Protein AF-A0A212D6T3-F1 (afdb_monomer)

Sequence (143 aa):
DLLKHTPVDHPDYPLLQDALRISQNFLSSINEDIDPRRTAVTTPKGETRQLVKDGFLVEVSESSRKLRHVFLFTDVLLCAKLKKTSAGKHQQYDCKWYIPLADLVFPSPEESEASPQVHPFPDHELEDMKMKISALKSEIQKE

Secondary structure (DSSP, 8-state):
-GGGGS-TTSTTHHHHHHHHHHHHHHHHHHHHS--GGG-S---SSSPPP-EEEEEEEEEEETTEEEEEEEEEESSEEEEEEEE-PPTTSPPEEEEEEEEEGGG--PPPTTTS---TTSPPPPHHHHHHHHHHHHHHHHHHTT-

Structure (mmCIF, N/CA/C/O backbone):
data_AF-A0A212D6T3-F1
#
_entry.id   AF-A0A212D6T3-F1
#
loop_
_atom_site.group_PDB
_atom_site.id
_atom_site.type_symbol
_atom_site.label_atom_id
_atom_site.label_alt_id
_atom_site.label_comp_id
_atom_site.label_asym_id
_atom_site.label_entity_id
_atom_site.label_seq_id
_atom_site.pdbx_PDB_ins_code
_atom_site.Cartn_x
_atom_site.Cartn_y
_atom_site.Cartn_z
_atom_site.occupancy
_atom_site.B_iso_or_equiv
_atom_site.auth_seq_id
_atom_site.auth_comp_id
_atom_site.auth_asym_id
_atom_site.auth_atom_id
_atom_site.pdbx_PDB_model_num
ATOM 1 N N . ASP A 1 1 ? 30.046 -0.620 -18.054 1.00 78.50 1 ASP A N 1
ATOM 2 C CA . ASP A 1 1 ? 31.498 -0.857 -17.878 1.00 78.50 1 ASP A CA 1
ATOM 3 C C . ASP A 1 1 ? 32.159 -1.712 -18.951 1.00 78.50 1 ASP A C 1
ATOM 5 O O . ASP A 1 1 ? 33.315 -1.456 -19.248 1.00 78.50 1 ASP A O 1
ATOM 9 N N . LEU A 1 2 ? 31.458 -2.646 -19.601 1.00 87.81 2 LEU A N 1
ATOM 10 C CA . LEU A 1 2 ? 32.053 -3.531 -20.615 1.00 87.81 2 LEU A CA 1
ATOM 11 C C . LEU A 1 2 ? 32.732 -2.797 -21.796 1.00 87.81 2 LEU A C 1
ATOM 13 O O . LEU A 1 2 ? 33.845 -3.149 -22.181 1.00 87.81 2 LEU A O 1
ATOM 17 N N . LEU A 1 3 ? 32.126 -1.713 -22.300 1.00 88.25 3 LEU A N 1
ATOM 18 C CA . LEU A 1 3 ? 32.693 -0.904 -23.394 1.00 88.25 3 LEU A CA 1
ATOM 19 C C . LEU A 1 3 ? 34.048 -0.263 -23.040 1.00 88.25 3 LEU A C 1
ATOM 21 O O . LEU A 1 3 ? 34.869 -0.043 -23.919 1.00 88.25 3 LEU A O 1
ATOM 25 N N . LYS A 1 4 ? 34.298 0.023 -21.752 1.00 90.12 4 LYS A N 1
ATOM 26 C CA . LYS A 1 4 ? 35.562 0.628 -21.286 1.00 90.12 4 LYS A CA 1
ATOM 27 C C . LYS A 1 4 ? 36.743 -0.341 -21.387 1.00 90.12 4 LYS A C 1
ATOM 29 O O . LYS A 1 4 ? 37.887 0.096 -21.372 1.00 90.12 4 LYS A O 1
ATOM 34 N N . HIS A 1 5 ? 36.456 -1.639 -21.469 1.00 94.00 5 HIS A N 1
ATOM 35 C CA . HIS A 1 5 ? 37.442 -2.713 -21.568 1.00 94.00 5 HIS A CA 1
ATOM 36 C C . HIS A 1 5 ? 37.432 -3.403 -22.937 1.00 94.00 5 HIS A C 1
ATOM 38 O O . HIS A 1 5 ? 38.148 -4.380 -23.125 1.00 94.00 5 HIS A O 1
ATOM 44 N N . THR A 1 6 ? 36.637 -2.903 -23.889 1.00 90.62 6 THR A N 1
ATOM 45 C CA . THR A 1 6 ? 36.589 -3.425 -25.257 1.00 90.62 6 THR A CA 1
ATOM 46 C C . THR A 1 6 ? 37.292 -2.425 -26.176 1.00 90.62 6 THR A C 1
ATOM 48 O O . THR A 1 6 ? 36.838 -1.282 -26.259 1.00 90.62 6 THR A O 1
ATOM 51 N N . PRO A 1 7 ? 38.401 -2.790 -26.836 1.00 92.06 7 PRO A N 1
ATOM 52 C CA . PRO A 1 7 ? 39.079 -1.885 -27.755 1.00 92.06 7 PRO A CA 1
ATOM 53 C C . PRO A 1 7 ? 38.255 -1.673 -29.039 1.00 92.06 7 PRO A C 1
ATOM 55 O O . PRO A 1 7 ? 37.420 -2.497 -29.406 1.00 92.06 7 PRO A O 1
ATOM 58 N N . VAL A 1 8 ? 38.455 -0.523 -29.691 1.00 88.75 8 VAL A N 1
ATOM 59 C CA . VAL A 1 8 ? 37.628 -0.034 -30.818 1.00 88.75 8 VAL A CA 1
ATOM 60 C C . VAL A 1 8 ? 37.705 -0.898 -32.079 1.00 88.75 8 VAL A C 1
ATOM 62 O O . VAL A 1 8 ? 36.819 -0.842 -32.924 1.00 88.75 8 VAL A O 1
ATOM 65 N N . ASP A 1 9 ? 38.771 -1.677 -32.210 1.00 92.12 9 ASP A N 1
ATOM 66 C CA . ASP A 1 9 ? 39.047 -2.613 -33.297 1.00 92.12 9 ASP A CA 1
ATOM 67 C C . ASP A 1 9 ? 38.451 -4.009 -33.051 1.00 92.12 9 ASP A C 1
ATOM 69 O O . ASP A 1 9 ? 38.511 -4.876 -33.924 1.00 92.12 9 ASP A O 1
ATOM 73 N N . HIS A 1 10 ? 37.847 -4.237 -31.881 1.00 94.62 10 HIS A N 1
ATO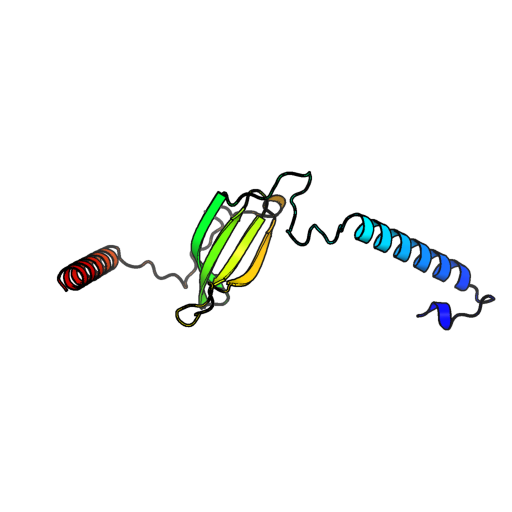M 74 C CA . HIS A 1 10 ? 37.204 -5.500 -31.553 1.00 94.62 10 HIS A CA 1
ATOM 75 C C . HIS A 1 10 ? 35.903 -5.683 -32.360 1.00 94.62 10 HIS A C 1
ATOM 77 O O . HIS A 1 10 ? 35.096 -4.751 -32.430 1.00 94.62 10 HIS A O 1
ATOM 83 N N . PRO A 1 11 ? 35.621 -6.885 -32.902 1.00 93.56 11 PRO A N 1
ATOM 84 C CA . PRO A 1 11 ? 34.418 -7.142 -33.705 1.00 93.56 11 PRO A CA 1
ATOM 85 C C . PRO A 1 11 ? 33.103 -6.848 -32.965 1.00 93.56 11 PRO A C 1
ATOM 87 O O . PRO A 1 11 ? 32.127 -6.438 -33.588 1.00 93.56 11 PRO A O 1
ATOM 90 N N . ASP A 1 12 ? 33.088 -6.989 -31.637 1.00 92.69 12 ASP A N 1
ATOM 91 C CA . ASP A 1 12 ? 31.899 -6.716 -30.815 1.00 92.69 12 ASP A CA 1
ATOM 92 C C . ASP A 1 12 ? 31.744 -5.241 -30.418 1.00 92.69 12 ASP A C 1
ATOM 94 O O . ASP A 1 12 ? 30.707 -4.858 -29.877 1.00 92.69 12 ASP A O 1
ATOM 98 N N . TYR A 1 13 ? 32.746 -4.393 -30.670 1.00 93.00 13 TYR A N 1
ATOM 99 C CA . TYR A 1 13 ? 32.706 -2.988 -30.263 1.00 93.00 13 TYR A CA 1
ATOM 100 C C . TYR A 1 13 ? 31.483 -2.232 -30.823 1.00 93.00 13 TYR A C 1
ATOM 102 O O . TYR A 1 13 ? 30.791 -1.581 -30.033 1.00 93.00 13 TYR A O 1
ATOM 110 N N . PRO A 1 14 ? 31.121 -2.361 -32.121 1.00 91.50 14 PRO A N 1
ATOM 111 C CA . PRO A 1 14 ? 29.928 -1.711 -32.671 1.00 91.50 14 PRO A CA 1
ATOM 112 C C . PRO A 1 14 ? 28.625 -2.225 -32.043 1.00 91.50 14 PRO A C 1
ATOM 114 O O . PRO A 1 14 ? 27.731 -1.441 -31.733 1.00 91.50 14 PRO A O 1
ATOM 117 N N . LEU A 1 15 ? 28.532 -3.535 -31.785 1.00 92.50 15 LEU A N 1
ATOM 118 C CA . LEU A 1 15 ? 27.345 -4.155 -31.185 1.00 92.50 15 LEU A CA 1
ATOM 119 C C . LEU A 1 15 ? 27.141 -3.702 -29.738 1.00 92.50 15 LEU A C 1
ATOM 121 O O . LEU A 1 15 ? 26.022 -3.397 -29.325 1.00 92.50 15 LEU A O 1
ATOM 125 N N . LEU A 1 16 ? 28.222 -3.624 -28.963 1.00 93.44 16 LEU A N 1
ATOM 126 C CA . LEU A 1 16 ? 28.168 -3.148 -27.585 1.00 93.44 16 LEU A CA 1
ATOM 127 C C . LEU A 1 16 ? 27.855 -1.647 -27.517 1.00 93.44 16 LEU A C 1
ATOM 129 O O . LEU A 1 16 ? 27.162 -1.210 -26.594 1.00 93.44 16 LEU A O 1
ATOM 133 N N . GLN A 1 17 ? 28.322 -0.862 -28.492 1.00 92.88 17 GLN A N 1
ATOM 134 C CA . GLN A 1 17 ? 27.984 0.556 -28.610 1.00 92.88 17 GLN A CA 1
ATOM 135 C C . GLN A 1 17 ? 26.491 0.747 -28.910 1.00 92.88 17 GLN A C 1
ATOM 137 O O . GLN A 1 17 ? 25.838 1.586 -28.285 1.00 92.88 17 GLN A O 1
ATOM 142 N N . ASP A 1 18 ? 25.929 -0.077 -29.794 1.00 93.44 18 ASP A N 1
ATOM 143 C CA . ASP A 1 18 ? 24.499 -0.078 -30.095 1.00 93.44 18 ASP A CA 1
ATOM 144 C C . ASP A 1 18 ? 23.647 -0.527 -28.910 1.00 93.44 18 ASP A C 1
ATOM 146 O O . ASP A 1 18 ? 22.677 0.149 -28.562 1.00 93.44 18 ASP A O 1
ATOM 150 N N . ALA A 1 19 ? 24.034 -1.606 -28.230 1.00 93.25 19 ALA A N 1
ATOM 151 C CA . ALA A 1 19 ? 23.344 -2.074 -27.033 1.00 93.25 19 ALA A CA 1
ATOM 152 C C . ALA A 1 19 ? 23.335 -1.008 -25.923 1.00 93.25 19 ALA A C 1
ATOM 154 O O . ALA A 1 19 ? 22.309 -0.790 -25.269 1.00 93.25 19 ALA A O 1
ATOM 155 N N . LEU A 1 20 ? 24.456 -0.301 -25.735 1.00 91.88 20 LEU A N 1
ATOM 156 C CA . LEU A 1 20 ? 24.557 0.803 -24.784 1.00 91.88 20 LEU A CA 1
ATOM 157 C C . LEU A 1 20 ? 23.638 1.966 -25.174 1.00 91.88 20 LEU A C 1
ATOM 159 O O . LEU A 1 20 ? 22.908 2.464 -24.321 1.00 91.88 20 LEU A O 1
ATOM 163 N N . ARG A 1 21 ? 23.634 2.362 -26.451 1.00 92.06 21 ARG A N 1
ATOM 164 C CA . ARG A 1 21 ? 22.777 3.431 -26.982 1.00 92.06 21 ARG A CA 1
ATOM 165 C C . ARG A 1 21 ? 21.293 3.116 -26.797 1.00 92.06 21 ARG A C 1
ATOM 167 O O . ARG A 1 21 ? 20.547 3.966 -26.322 1.00 92.06 21 ARG A O 1
ATOM 174 N N . ILE A 1 22 ? 20.868 1.895 -27.126 1.00 89.75 22 ILE A N 1
ATOM 175 C CA . ILE A 1 22 ? 19.478 1.448 -26.947 1.00 89.75 22 ILE A CA 1
ATOM 176 C C . ILE A 1 22 ? 19.096 1.487 -25.463 1.00 89.75 22 ILE A C 1
ATOM 178 O O . ILE A 1 22 ? 18.053 2.033 -25.110 1.00 89.75 22 ILE A O 1
ATOM 182 N N . SER A 1 23 ? 19.967 0.974 -24.590 1.00 90.75 23 SER A N 1
ATOM 183 C CA . SER A 1 23 ? 19.733 0.970 -23.142 1.00 90.75 23 SER A CA 1
ATOM 184 C C . SER A 1 23 ? 19.645 2.388 -22.572 1.00 90.75 23 SER A C 1
ATOM 186 O O . SER A 1 23 ? 18.772 2.671 -21.759 1.00 90.75 23 SER A O 1
ATOM 188 N N . GLN A 1 24 ? 20.518 3.298 -23.013 1.00 87.81 24 GLN A N 1
ATOM 189 C CA . GLN A 1 24 ? 20.513 4.697 -22.583 1.00 87.81 24 GLN A CA 1
ATOM 190 C C . GLN A 1 24 ? 19.262 5.438 -23.051 1.00 87.81 24 GLN A C 1
ATOM 192 O O . GLN A 1 24 ? 18.659 6.128 -22.239 1.00 87.81 24 GLN A O 1
ATOM 197 N N . ASN A 1 25 ? 18.839 5.247 -24.305 1.00 85.94 25 ASN A N 1
ATOM 198 C CA . ASN A 1 25 ? 17.616 5.852 -24.839 1.00 85.94 25 ASN A CA 1
ATOM 199 C C . ASN A 1 25 ? 16.360 5.356 -24.109 1.00 85.94 25 ASN A C 1
ATOM 201 O O . ASN A 1 25 ? 15.458 6.137 -23.826 1.00 85.94 25 ASN A O 1
ATOM 205 N N . PHE A 1 26 ? 16.302 4.064 -23.779 1.00 87.06 26 PHE A N 1
ATOM 206 C CA . PHE A 1 26 ? 15.200 3.500 -23.001 1.00 87.06 26 PHE A CA 1
ATOM 207 C C . PHE A 1 26 ? 15.167 4.049 -21.566 1.00 87.06 26 PHE A C 1
ATOM 209 O O . PHE A 1 26 ? 14.118 4.440 -21.056 1.00 87.06 26 PHE A O 1
ATOM 216 N N . LEU A 1 27 ? 16.327 4.118 -20.907 1.00 85.62 27 LEU A N 1
ATOM 217 C CA . LEU A 1 27 ? 16.427 4.678 -19.560 1.00 85.62 27 LEU A CA 1
ATOM 218 C C . LEU A 1 27 ? 16.128 6.182 -19.545 1.00 85.62 27 LEU A C 1
ATOM 220 O O . LEU A 1 27 ? 15.496 6.654 -18.603 1.00 85.62 27 LEU A O 1
ATOM 224 N N . SER A 1 28 ? 16.531 6.931 -20.576 1.00 76.31 28 SER A N 1
ATOM 225 C CA . SER A 1 28 ? 16.204 8.352 -20.692 1.00 76.31 28 SER A CA 1
ATOM 226 C C . SER A 1 28 ? 14.720 8.571 -20.958 1.00 76.31 28 SER A C 1
ATOM 228 O O . SER A 1 28 ? 14.149 9.446 -20.321 1.00 76.31 28 SER A O 1
ATOM 230 N N . SER A 1 29 ? 14.073 7.758 -21.805 1.00 73.44 29 SER A N 1
ATOM 231 C CA . SER A 1 29 ? 12.622 7.856 -22.022 1.00 73.44 29 SER A CA 1
ATOM 232 C C . SER A 1 29 ? 11.831 7.552 -20.750 1.00 73.44 29 SER A C 1
ATOM 234 O O . SER A 1 29 ? 10.884 8.260 -20.435 1.00 73.44 29 SER A O 1
ATOM 236 N N . ILE A 1 30 ? 12.263 6.560 -19.959 1.00 74.69 30 ILE A N 1
ATOM 237 C CA . ILE A 1 30 ? 11.660 6.301 -18.643 1.00 74.69 30 ILE A CA 1
ATOM 238 C C . ILE A 1 30 ? 11.862 7.497 -17.709 1.00 74.69 30 ILE A C 1
ATOM 240 O O . ILE A 1 30 ? 10.956 7.869 -16.974 1.00 74.69 30 ILE A O 1
ATOM 244 N N . ASN A 1 31 ? 13.054 8.091 -17.707 1.00 62.78 31 ASN A N 1
ATOM 245 C CA . ASN A 1 31 ? 13.377 9.180 -16.794 1.00 62.78 31 ASN A CA 1
ATOM 246 C C . ASN A 1 31 ? 12.702 10.509 -17.187 1.00 62.78 31 ASN A C 1
ATOM 248 O O . ASN A 1 31 ? 12.405 11.309 -16.306 1.00 62.78 31 ASN A O 1
ATOM 252 N N . GLU A 1 32 ? 12.425 10.741 -18.474 1.00 60.97 32 GLU A N 1
ATOM 253 C CA . GLU A 1 32 ? 11.596 11.861 -18.950 1.00 60.97 32 GLU A CA 1
ATOM 254 C C . GLU A 1 32 ? 10.128 11.720 -18.514 1.00 60.97 32 GLU A C 1
ATOM 256 O O . GLU A 1 32 ? 9.495 12.717 -18.165 1.00 60.97 32 GLU A O 1
ATOM 261 N N . ASP A 1 33 ? 9.612 10.490 -18.431 1.00 56.41 33 ASP A N 1
ATOM 262 C CA . ASP A 1 33 ? 8.270 10.200 -17.906 1.00 56.41 33 ASP A CA 1
ATOM 263 C C . ASP A 1 33 ? 8.172 10.312 -16.368 1.00 56.41 33 ASP A C 1
ATOM 265 O O . ASP A 1 33 ? 7.073 10.328 -15.798 1.00 56.41 33 ASP A O 1
ATOM 269 N N . ILE A 1 34 ? 9.306 10.446 -15.672 1.00 54.06 34 ILE A N 1
ATOM 270 C CA . ILE A 1 34 ? 9.389 10.601 -14.216 1.00 54.06 34 ILE A CA 1
ATOM 271 C C . ILE A 1 34 ? 9.772 12.057 -13.886 1.00 54.06 34 ILE A C 1
ATOM 273 O O . ILE A 1 34 ? 10.910 12.362 -13.539 1.00 54.06 34 ILE A O 1
ATOM 277 N N . ASP A 1 35 ? 8.813 12.992 -13.948 1.00 51.97 35 ASP A N 1
ATOM 278 C CA . ASP A 1 35 ? 8.998 14.333 -13.356 1.00 51.97 35 ASP A CA 1
ATOM 279 C C . ASP A 1 35 ? 9.180 14.183 -11.824 1.00 51.97 35 ASP A C 1
ATOM 281 O O . ASP A 1 35 ? 8.286 13.655 -11.155 1.00 51.97 35 ASP A O 1
ATOM 285 N N . PRO A 1 36 ? 10.278 14.668 -11.213 1.00 46.19 36 PRO A N 1
ATOM 286 C CA . PRO A 1 36 ? 10.520 14.568 -9.768 1.00 46.19 36 PRO A CA 1
ATOM 287 C C . PRO A 1 36 ? 9.473 15.276 -8.892 1.00 46.19 36 PRO A C 1
ATOM 289 O O . PRO A 1 36 ? 9.353 14.972 -7.701 1.00 46.19 36 PRO A O 1
ATOM 292 N N . ARG A 1 37 ? 8.664 16.186 -9.460 1.00 46.78 37 ARG A N 1
ATOM 293 C CA . ARG A 1 37 ? 7.492 16.769 -8.775 1.00 46.78 37 ARG A CA 1
ATOM 294 C C . ARG A 1 37 ? 6.315 15.789 -8.651 1.00 46.78 37 ARG A C 1
ATOM 296 O O . ARG A 1 37 ? 5.329 16.110 -7.994 1.00 46.78 37 ARG A O 1
ATOM 303 N N . ARG A 1 38 ? 6.432 14.580 -9.216 1.00 48.16 38 ARG A N 1
ATOM 304 C CA . ARG A 1 38 ? 5.504 13.441 -9.094 1.00 48.16 38 ARG A CA 1
ATOM 305 C C . ARG A 1 38 ? 6.010 12.355 -8.134 1.00 48.16 38 ARG A C 1
ATOM 307 O O . ARG A 1 38 ? 5.752 11.172 -8.317 1.00 48.16 38 ARG A O 1
ATOM 314 N N . THR A 1 39 ? 6.669 12.746 -7.043 1.00 42.25 39 THR A N 1
ATOM 315 C CA . THR A 1 39 ? 6.805 11.873 -5.855 1.00 42.25 39 THR A CA 1
ATOM 316 C C . THR A 1 39 ? 5.459 11.600 -5.169 1.00 42.25 39 THR A C 1
ATOM 318 O O . THR A 1 39 ? 5.368 10.746 -4.289 1.00 42.25 39 THR A O 1
ATOM 321 N N . ALA A 1 40 ? 4.382 12.251 -5.616 1.00 45.28 40 ALA A N 1
ATOM 322 C CA . ALA A 1 40 ? 3.048 11.689 -5.513 1.00 45.28 40 ALA A CA 1
ATOM 323 C C . ALA A 1 40 ? 2.876 10.666 -6.640 1.00 45.28 40 ALA A C 1
ATOM 325 O O . ALA A 1 40 ? 2.822 11.037 -7.809 1.00 45.28 40 ALA A O 1
ATOM 326 N N . VAL A 1 41 ? 2.798 9.390 -6.270 1.00 46.47 41 VAL A N 1
ATOM 327 C CA . VAL A 1 41 ? 2.359 8.286 -7.129 1.00 46.47 41 VAL A CA 1
ATOM 328 C C . VAL A 1 41 ? 1.123 8.750 -7.915 1.00 46.47 41 VAL A C 1
ATOM 330 O O . VAL A 1 41 ? 0.037 8.867 -7.348 1.00 46.47 41 VAL A O 1
ATOM 333 N N . THR A 1 42 ? 1.312 9.121 -9.181 1.00 47.00 42 THR A N 1
ATOM 334 C CA . THR A 1 42 ? 0.263 9.709 -10.019 1.00 47.00 42 THR A CA 1
ATOM 335 C C . THR A 1 42 ? -0.299 8.638 -10.934 1.00 47.00 42 THR A C 1
ATOM 337 O O . THR A 1 42 ? 0.436 7.887 -11.571 1.00 47.00 42 THR A O 1
ATOM 340 N N . THR A 1 43 ? -1.624 8.590 -10.942 1.00 48.62 43 THR A N 1
ATOM 341 C CA . THR A 1 43 ? -2.492 7.894 -11.890 1.00 48.62 43 THR A CA 1
ATOM 342 C C . THR A 1 43 ? -2.023 8.108 -13.344 1.00 48.62 43 THR A C 1
ATOM 344 O O . THR A 1 43 ? -1.466 9.164 -13.686 1.00 48.62 43 THR A O 1
ATOM 347 N N . PRO A 1 44 ? -2.284 7.164 -14.262 1.00 49.78 44 PRO A N 1
ATOM 348 C CA . PRO A 1 44 ? -2.210 7.452 -15.687 1.00 49.78 44 PRO A CA 1
ATOM 349 C C . PRO A 1 44 ? -3.241 8.546 -16.025 1.00 49.78 44 PRO A C 1
ATOM 351 O O . PRO A 1 44 ? -4.423 8.368 -15.762 1.00 49.78 44 PRO A O 1
ATOM 354 N N . LYS A 1 45 ? -2.795 9.648 -16.649 1.00 54.19 45 LYS A N 1
ATOM 355 C CA . LYS A 1 45 ? -3.597 10.801 -17.134 1.00 54.19 45 LYS A CA 1
ATOM 356 C C . LYS A 1 45 ? -4.094 11.817 -16.094 1.00 54.19 45 LYS A C 1
ATOM 358 O O . LYS A 1 45 ? -5.287 12.044 -15.994 1.00 54.19 45 LYS A O 1
ATOM 363 N N . GLY A 1 46 ? -3.200 12.545 -15.423 1.00 55.38 46 GLY A N 1
ATOM 364 C CA . GLY A 1 46 ? -3.489 13.906 -14.917 1.00 55.38 46 GLY A CA 1
ATOM 365 C C . GLY A 1 46 ? -4.607 14.070 -13.870 1.00 55.38 46 GLY A C 1
ATOM 366 O O . GLY A 1 46 ? -4.811 15.182 -13.390 1.00 55.38 46 GLY A O 1
ATOM 367 N N . GLU A 1 47 ? -5.303 13.002 -13.488 1.00 62.84 47 GLU A N 1
ATOM 368 C CA . GLU A 1 47 ? -6.318 13.001 -12.446 1.00 62.84 47 GLU A CA 1
ATOM 369 C C . GLU A 1 47 ? -5.635 12.918 -11.085 1.00 62.84 47 GLU A C 1
ATOM 371 O O . GLU A 1 47 ? -4.824 12.031 -10.815 1.00 62.84 47 GLU A O 1
ATOM 376 N N . THR A 1 48 ? -5.948 13.852 -10.194 1.00 69.31 48 THR A N 1
ATOM 377 C CA . THR A 1 48 ? -5.437 13.809 -8.827 1.00 69.31 48 THR A CA 1
ATOM 378 C C . THR A 1 48 ? -5.973 12.568 -8.125 1.00 69.31 48 THR A C 1
ATOM 380 O O . THR A 1 48 ? -7.182 12.398 -7.990 1.00 69.31 48 THR A O 1
ATOM 383 N N . ARG A 1 49 ? -5.069 11.714 -7.636 1.00 86.56 49 ARG A N 1
ATOM 384 C CA . ARG A 1 49 ? -5.419 10.539 -6.834 1.00 86.56 49 ARG A CA 1
ATOM 385 C C . ARG A 1 49 ? -6.319 10.943 -5.662 1.00 86.56 49 ARG A C 1
ATOM 387 O O . ARG A 1 49 ? -5.897 11.720 -4.807 1.00 86.56 49 ARG A O 1
ATOM 394 N N . GLN A 1 50 ? -7.530 10.389 -5.612 1.00 89.88 50 GLN A N 1
ATOM 395 C CA . GLN A 1 50 ? -8.484 10.625 -4.525 1.00 89.88 50 GLN A CA 1
ATOM 396 C C . GLN A 1 50 ? -8.592 9.389 -3.639 1.00 89.88 50 GLN A C 1
ATOM 398 O O . GLN A 1 50 ? -8.646 8.266 -4.141 1.00 89.88 50 GLN A O 1
ATOM 403 N N . LEU A 1 51 ? -8.625 9.594 -2.320 1.00 94.31 51 LEU A N 1
ATOM 404 C CA . LEU A 1 51 ? -8.966 8.537 -1.373 1.00 94.31 51 LEU A CA 1
ATOM 405 C C . LEU A 1 51 ? -10.477 8.309 -1.437 1.00 94.31 51 LEU A C 1
ATOM 407 O O . LEU A 1 51 ? -11.253 9.213 -1.145 1.00 94.31 51 LEU A O 1
ATOM 411 N N . VAL A 1 52 ? -10.886 7.104 -1.821 1.00 96.25 52 VAL A N 1
ATOM 412 C CA . VAL A 1 52 ? -12.296 6.707 -1.891 1.00 96.25 52 VAL A CA 1
ATOM 413 C C . VAL A 1 52 ? -12.759 6.187 -0.534 1.00 9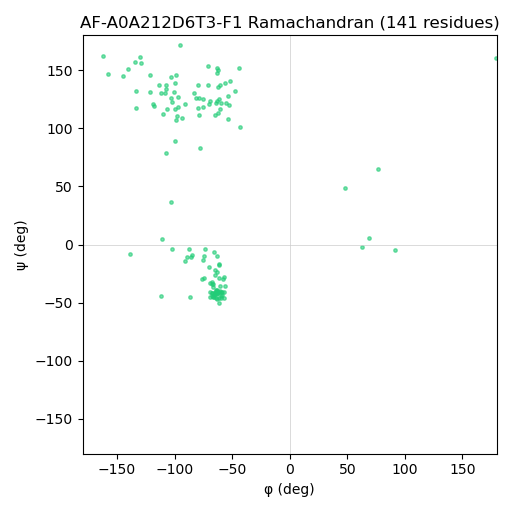6.25 52 VAL A C 1
ATOM 415 O O . VAL A 1 52 ? -13.843 6.531 -0.069 1.00 96.25 52 VAL A O 1
ATOM 418 N N . LYS A 1 53 ? -11.943 5.337 0.100 1.00 96.88 53 LYS A N 1
ATOM 419 C CA . LYS A 1 53 ? -12.255 4.727 1.394 1.00 96.88 53 LYS A CA 1
ATOM 420 C C . LYS A 1 53 ? -10.989 4.264 2.097 1.00 96.88 53 LYS A C 1
ATOM 422 O O . LYS A 1 53 ? -10.073 3.767 1.451 1.00 96.88 53 LYS A O 1
ATOM 427 N N . ASP A 1 54 ? -10.979 4.329 3.416 1.00 97.00 54 ASP A N 1
ATOM 428 C CA . ASP A 1 54 ? -9.979 3.677 4.249 1.00 97.00 54 ASP A CA 1
ATOM 429 C C . ASP A 1 54 ? -10.633 2.864 5.369 1.00 97.00 54 ASP A C 1
ATOM 431 O O . ASP A 1 54 ? -11.826 2.995 5.664 1.00 97.00 54 ASP A O 1
ATOM 435 N N . GLY A 1 55 ? -9.865 1.944 5.942 1.00 96.31 55 GLY A N 1
ATOM 436 C CA . GLY A 1 55 ? -10.321 1.154 7.071 1.00 96.31 55 GLY A CA 1
ATOM 437 C C . GLY A 1 55 ? -9.302 0.138 7.560 1.00 96.31 55 GLY A C 1
ATOM 438 O O . GLY A 1 55 ? -8.371 -0.264 6.855 1.00 96.31 55 GLY A O 1
ATOM 439 N N . PHE A 1 56 ? -9.496 -0.304 8.799 1.00 96.06 56 PHE A N 1
ATOM 440 C CA . PHE A 1 56 ? -8.686 -1.362 9.382 1.00 96.06 56 PHE A CA 1
ATOM 441 C C . PHE A 1 56 ? -9.205 -2.738 8.970 1.00 96.06 56 PHE A C 1
ATOM 443 O O . PHE A 1 56 ? -10.389 -3.034 9.114 1.00 96.06 56 PHE A O 1
ATOM 450 N N . LEU A 1 57 ? -8.296 -3.587 8.498 1.00 94.31 57 LEU A N 1
ATOM 451 C CA . LEU A 1 57 ? -8.561 -4.969 8.112 1.00 94.31 57 LEU A CA 1
ATOM 452 C C . LEU A 1 57 ? -7.559 -5.906 8.784 1.00 94.31 57 LEU A C 1
ATOM 454 O O . LEU A 1 57 ? -6.448 -5.511 9.154 1.00 94.31 57 LEU A O 1
ATOM 458 N N . VAL A 1 58 ? -7.955 -7.167 8.932 1.00 91.44 58 VAL A N 1
ATOM 459 C CA . VAL A 1 58 ? -7.065 -8.234 9.388 1.00 91.44 58 VAL A CA 1
ATOM 460 C C . VAL A 1 58 ? -6.581 -9.000 8.164 1.00 91.44 58 VAL A C 1
ATOM 462 O O . VAL A 1 58 ? -7.334 -9.748 7.553 1.00 91.44 58 VAL A O 1
ATOM 465 N N . GLU A 1 59 ? -5.313 -8.803 7.813 1.00 89.94 59 GLU A N 1
ATOM 466 C CA . GLU A 1 59 ? -4.626 -9.611 6.806 1.00 89.94 59 GLU A CA 1
ATOM 467 C C . GLU A 1 59 ? -4.215 -10.940 7.450 1.00 89.94 59 GLU A C 1
ATOM 469 O O . GLU A 1 59 ? -3.545 -10.942 8.488 1.00 89.94 59 GLU A O 1
ATOM 474 N N . VAL A 1 60 ? -4.598 -12.060 6.839 1.00 86.75 60 VAL A N 1
ATOM 475 C CA . VAL A 1 60 ? -4.085 -13.387 7.196 1.00 86.75 60 VAL A CA 1
ATOM 476 C C . VAL A 1 60 ? -2.971 -13.722 6.211 1.00 86.75 60 VAL A C 1
ATOM 478 O O . VAL A 1 60 ? -3.226 -13.923 5.029 1.00 86.75 60 VAL A O 1
ATOM 481 N N . SER A 1 61 ? -1.728 -13.745 6.684 1.00 80.81 61 SER A N 1
ATOM 482 C CA . SER A 1 61 ? -0.567 -14.142 5.882 1.00 80.81 61 SER A CA 1
ATOM 483 C C . SER A 1 61 ? 0.308 -15.110 6.664 1.00 80.81 61 SER A C 1
ATOM 485 O O . SER A 1 61 ? 0.605 -14.864 7.836 1.00 80.81 61 SER A O 1
ATOM 487 N N . GLU A 1 62 ? 0.704 -16.216 6.026 1.00 79.06 62 GLU A N 1
ATOM 488 C CA . GLU A 1 62 ? 1.616 -17.223 6.594 1.00 79.06 62 GLU A CA 1
ATOM 489 C C . GLU A 1 62 ? 1.231 -17.644 8.027 1.00 79.06 62 GLU A C 1
ATOM 491 O O . GLU A 1 62 ? 2.059 -17.619 8.932 1.00 79.06 62 GLU A O 1
ATOM 496 N N . SER A 1 63 ? -0.041 -17.973 8.284 1.00 75.62 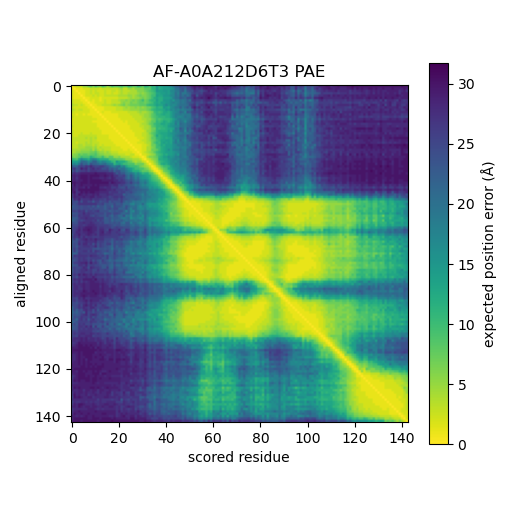63 SER A N 1
ATOM 497 C CA . SER A 1 63 ? -0.564 -18.334 9.622 1.00 75.62 63 SER A CA 1
ATOM 498 C C . SER A 1 63 ? -0.645 -17.235 10.6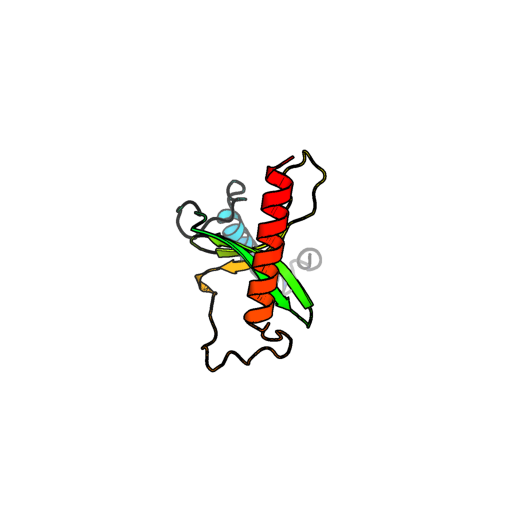82 1.00 75.62 63 SER A C 1
ATOM 500 O O . SER A 1 63 ? -1.057 -17.489 11.813 1.00 75.62 63 SER A O 1
ATOM 502 N N . SER A 1 64 ? -0.348 -15.989 10.317 1.00 83.25 64 SER A N 1
ATOM 503 C CA . SER A 1 64 ? -0.396 -14.845 11.225 1.00 83.25 64 SER A CA 1
ATOM 504 C C . SER A 1 64 ? -1.490 -13.848 10.841 1.00 83.25 64 SER A C 1
ATOM 506 O O . SER A 1 64 ? -1.665 -13.507 9.672 1.00 83.25 64 SER A O 1
ATOM 508 N N . ARG A 1 65 ? -2.211 -13.343 11.850 1.00 89.19 65 ARG A N 1
ATOM 509 C CA . ARG A 1 65 ? -3.185 -12.254 11.698 1.00 89.19 65 ARG A CA 1
ATOM 510 C C . ARG A 1 65 ? -2.485 -10.922 11.935 1.00 89.19 65 ARG A C 1
ATOM 512 O O . ARG A 1 65 ? -1.939 -10.684 13.013 1.00 89.19 65 ARG A O 1
ATOM 519 N N . LYS A 1 66 ? -2.501 -10.039 10.942 1.00 92.06 66 LYS A N 1
ATOM 520 C CA . LYS A 1 66 ? -1.861 -8.721 10.997 1.00 92.06 66 LYS A CA 1
ATOM 521 C C . LYS A 1 66 ? -2.925 -7.641 10.832 1.00 92.06 66 LYS A C 1
ATOM 523 O O . LYS A 1 66 ? -3.597 -7.586 9.809 1.00 92.06 66 LYS A O 1
ATOM 528 N N . LEU A 1 67 ? -3.047 -6.754 11.821 1.00 93.94 67 LEU A N 1
ATOM 529 C CA . LEU A 1 67 ? -3.873 -5.554 11.687 1.00 93.94 67 LEU A CA 1
ATOM 530 C C . LEU A 1 67 ? -3.208 -4.594 10.693 1.00 93.94 67 LEU A C 1
ATOM 532 O O . LEU A 1 67 ? -2.063 -4.167 10.893 1.00 93.94 67 LEU A O 1
ATOM 536 N N . ARG A 1 68 ? -3.924 -4.269 9.622 1.00 96.19 68 ARG A N 1
ATOM 537 C CA . ARG A 1 68 ? -3.504 -3.365 8.552 1.00 96.19 68 ARG A CA 1
ATOM 538 C C . ARG A 1 68 ? -4.486 -2.215 8.447 1.00 96.19 68 ARG A C 1
ATOM 540 O O . ARG A 1 68 ? -5.678 -2.408 8.650 1.00 96.19 68 ARG A O 1
ATOM 547 N N . HIS A 1 69 ? -3.981 -1.042 8.100 1.00 96.62 69 HIS A N 1
ATOM 548 C CA . HIS A 1 69 ? -4.806 0.043 7.597 1.00 96.62 69 HIS A CA 1
ATOM 549 C C . HIS A 1 69 ? -4.723 0.001 6.072 1.00 96.62 69 HIS A C 1
ATOM 551 O O . HIS A 1 69 ? -3.625 0.093 5.516 1.00 96.62 69 HIS A O 1
ATOM 557 N N . VAL A 1 70 ? -5.858 -0.206 5.414 1.00 97.31 70 VAL A N 1
ATOM 558 C CA . VAL A 1 70 ? -5.954 -0.282 3.958 1.00 97.31 70 VAL A CA 1
ATOM 559 C C . VAL A 1 70 ? -6.635 0.976 3.432 1.00 97.31 70 VAL A C 1
ATOM 561 O O . VAL A 1 70 ? -7.656 1.395 3.969 1.00 97.31 70 VAL A O 1
ATOM 564 N N . PHE A 1 71 ? -6.060 1.557 2.383 1.00 96.62 71 PHE A N 1
ATOM 565 C CA . PHE A 1 71 ? -6.535 2.755 1.704 1.00 96.62 71 PHE A CA 1
ATOM 566 C C . PHE A 1 71 ? -6.872 2.402 0.259 1.00 96.62 71 PHE A C 1
ATOM 568 O O . PHE A 1 71 ? -6.005 1.973 -0.505 1.00 96.62 71 PHE A O 1
ATOM 575 N N . LEU A 1 72 ? -8.130 2.590 -0.115 1.00 96.69 72 LEU A N 1
ATOM 576 C CA . LEU A 1 72 ? -8.611 2.48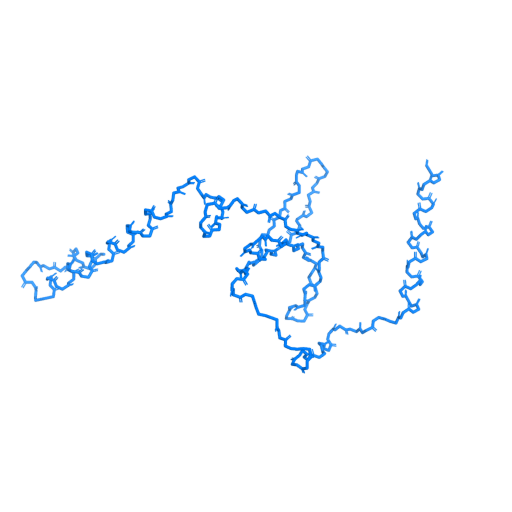6 -1.480 1.00 96.69 72 LEU A CA 1
ATOM 577 C C . LEU A 1 72 ? -8.579 3.873 -2.113 1.00 96.69 72 LEU A C 1
ATOM 579 O O . LEU A 1 72 ? -9.391 4.737 -1.780 1.00 96.69 72 LEU A O 1
ATOM 583 N N . PHE A 1 73 ? -7.651 4.067 -3.037 1.00 95.44 73 PHE A N 1
ATOM 584 C CA . PHE A 1 73 ? -7.630 5.224 -3.917 1.00 95.44 73 PHE A CA 1
ATOM 585 C C . PHE A 1 73 ? -8.311 4.898 -5.246 1.00 95.44 73 PHE A C 1
ATOM 587 O O . PHE A 1 73 ? -8.636 3.747 -5.520 1.00 95.44 73 PHE A O 1
ATOM 594 N N . THR A 1 74 ? -8.511 5.910 -6.086 1.00 93.31 74 THR A N 1
ATOM 595 C CA . THR A 1 74 ? -9.144 5.767 -7.407 1.00 93.31 74 THR A CA 1
ATOM 596 C C . THR A 1 74 ? -8.398 4.848 -8.378 1.00 93.31 74 THR A C 1
ATOM 598 O O . THR A 1 74 ? -8.988 4.398 -9.352 1.00 93.31 74 THR A O 1
ATOM 601 N N . ASP A 1 75 ? -7.125 4.551 -8.129 1.00 88.00 75 ASP A N 1
ATOM 602 C CA . ASP A 1 75 ? -6.257 3.777 -9.023 1.00 88.00 75 ASP A CA 1
ATOM 603 C C . ASP A 1 75 ? -5.350 2.763 -8.312 1.00 88.00 75 ASP A C 1
ATOM 605 O O . ASP A 1 75 ? -4.698 1.957 -8.975 1.00 88.00 75 ASP A O 1
ATOM 609 N N . VAL A 1 76 ? -5.294 2.768 -6.977 1.00 94.12 76 VAL A N 1
ATOM 610 C CA . VAL A 1 76 ? -4.465 1.837 -6.201 1.00 94.12 76 VAL A CA 1
ATOM 611 C C . VAL A 1 76 ? -5.137 1.433 -4.893 1.00 94.12 76 VAL A C 1
ATOM 613 O O . VAL A 1 76 ? -5.771 2.245 -4.218 1.00 94.12 76 VAL A O 1
ATOM 616 N N . LEU A 1 77 ? -4.923 0.185 -4.489 1.00 95.94 77 LEU A N 1
ATOM 617 C CA . LEU A 1 77 ? -5.171 -0.297 -3.138 1.00 95.94 77 LEU A CA 1
ATOM 618 C C . LEU A 1 77 ? -3.843 -0.332 -2.372 1.00 95.94 77 LEU A C 1
ATOM 620 O O . LEU A 1 77 ? -2.927 -1.063 -2.745 1.00 95.94 77 LEU A O 1
ATOM 624 N N . LEU A 1 78 ? -3.722 0.463 -1.310 1.00 96.25 78 LEU A N 1
ATOM 625 C CA . LEU A 1 78 ? -2.516 0.574 -0.488 1.00 96.25 78 LEU A CA 1
ATOM 626 C C . LEU A 1 78 ? -2.742 -0.074 0.877 1.00 96.25 78 LEU A C 1
ATOM 628 O O . LEU A 1 78 ? -3.690 0.264 1.581 1.00 96.25 78 LEU A O 1
ATOM 632 N N . CYS A 1 79 ? -1.819 -0.928 1.301 1.00 96.56 79 CYS A N 1
ATOM 633 C CA . CYS A 1 79 ? -1.815 -1.514 2.632 1.00 96.56 79 CYS A CA 1
ATOM 634 C C . CYS A 1 79 ? -0.645 -0.990 3.458 1.00 96.56 79 CYS A C 1
ATOM 636 O O . CYS A 1 79 ? 0.515 -1.031 3.035 1.00 96.56 79 CYS A O 1
ATOM 638 N N . ALA A 1 80 ? -0.937 -0.545 4.677 1.00 96.69 80 ALA A N 1
ATOM 639 C CA . ALA A 1 80 ? 0.062 -0.035 5.596 1.00 96.69 80 ALA A CA 1
ATOM 640 C C . ALA A 1 80 ? -0.109 -0.586 7.017 1.00 96.69 80 ALA A C 1
ATOM 642 O O . ALA A 1 80 ? -1.184 -1.002 7.455 1.00 96.69 80 ALA A O 1
ATOM 643 N N . LYS A 1 81 ? 0.985 -0.566 7.778 1.00 95.19 81 LYS A N 1
ATOM 644 C CA . LYS A 1 81 ? 0.991 -0.803 9.223 1.00 95.19 81 LYS A CA 1
ATOM 645 C C . LYS A 1 81 ? 1.122 0.537 9.939 1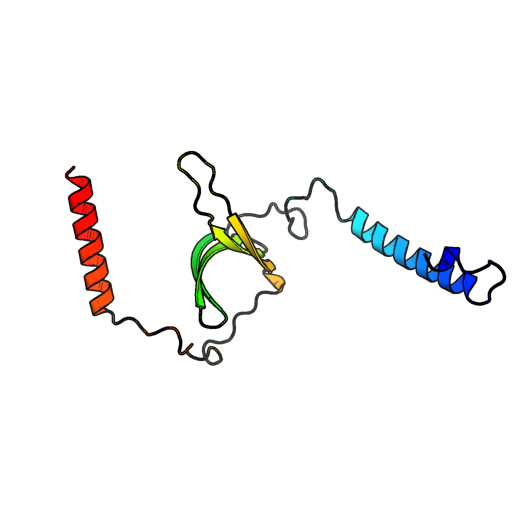.00 95.19 81 LYS A C 1
ATOM 647 O O . LYS A 1 81 ? 2.112 1.238 9.744 1.00 95.19 81 LYS A O 1
ATOM 652 N N . LEU A 1 82 ? 0.165 0.857 10.806 1.00 92.94 82 LEU A N 1
ATOM 653 C CA . LEU A 1 82 ? 0.279 2.005 11.703 1.00 92.94 82 LEU A CA 1
ATOM 654 C C . LEU A 1 82 ? 1.360 1.720 12.758 1.00 92.94 82 LEU A C 1
ATOM 656 O O . LEU A 1 82 ? 1.309 0.709 13.466 1.00 92.94 82 LEU A O 1
ATOM 660 N N . LYS A 1 83 ? 2.364 2.593 12.857 1.00 90.56 83 LYS A N 1
ATOM 661 C CA . LYS A 1 83 ? 3.357 2.549 13.934 1.00 90.56 83 LYS A CA 1
ATOM 662 C C . LYS A 1 83 ? 2.755 3.187 15.182 1.00 90.56 83 LYS A C 1
ATOM 664 O O . LYS A 1 83 ? 2.134 4.243 15.105 1.00 90.56 83 LYS A O 1
ATOM 669 N N . LYS A 1 84 ? 2.973 2.563 16.344 1.00 82.81 84 LYS A N 1
ATOM 670 C CA . LYS A 1 84 ? 2.646 3.178 17.636 1.00 82.81 84 LYS A CA 1
ATOM 671 C C . LYS A 1 84 ? 3.537 4.405 17.803 1.00 82.81 84 LYS A C 1
ATOM 673 O O . LYS A 1 84 ? 4.753 4.262 17.919 1.00 82.81 84 LYS A O 1
ATOM 678 N N . THR A 1 85 ? 2.950 5.593 17.771 1.00 75.69 85 THR A N 1
ATOM 679 C CA . THR A 1 85 ? 3.668 6.838 18.032 1.00 75.69 85 THR A CA 1
ATOM 680 C C . THR A 1 85 ? 3.419 7.277 19.471 1.00 75.69 85 THR A C 1
ATOM 682 O O . THR A 1 85 ? 2.359 7.029 20.043 1.00 75.69 85 THR A O 1
ATOM 685 N N . SER A 1 86 ? 4.430 7.886 20.090 1.00 72.88 86 SER A N 1
ATOM 686 C CA . SER A 1 86 ? 4.270 8.567 21.375 1.00 72.88 86 SER A CA 1
ATOM 687 C C . SER A 1 86 ? 3.297 9.740 21.219 1.00 72.88 86 SER A C 1
ATOM 689 O O . SER A 1 86 ? 3.280 10.375 20.160 1.00 72.88 86 SER A O 1
ATOM 691 N N . ALA A 1 87 ? 2.533 10.052 22.269 1.00 72.12 87 ALA A N 1
ATOM 692 C CA . ALA A 1 87 ? 1.607 11.183 22.280 1.00 72.12 87 ALA A CA 1
ATOM 693 C C . ALA A 1 87 ? 2.281 12.467 21.749 1.00 72.12 87 ALA A C 1
ATOM 695 O O . ALA A 1 87 ? 3.415 12.777 22.114 1.00 72.12 87 ALA A O 1
ATOM 696 N N . GLY A 1 88 ? 1.605 13.173 20.837 1.00 69.88 88 GLY A N 1
ATOM 697 C CA . GLY A 1 88 ? 2.100 14.406 20.208 1.00 69.88 88 GLY A CA 1
ATOM 698 C C . GLY A 1 88 ? 2.869 14.234 18.891 1.00 69.88 88 GLY A C 1
ATOM 699 O O . GLY A 1 88 ? 3.207 15.233 18.262 1.00 69.88 88 GLY A O 1
ATOM 700 N N . LYS A 1 89 ? 3.131 13.003 18.425 1.00 74.31 89 LYS A N 1
ATOM 701 C CA . LYS A 1 89 ? 3.712 12.761 17.090 1.00 74.31 89 LYS A CA 1
ATOM 702 C C . LYS A 1 89 ? 2.644 12.369 16.070 1.00 74.31 89 LYS A C 1
ATOM 704 O O . LYS A 1 89 ? 1.775 11.548 16.365 1.00 74.31 89 LYS A O 1
ATOM 709 N N . HIS A 1 90 ? 2.767 12.906 14.855 1.00 78.12 90 HIS A N 1
ATOM 710 C CA . HIS A 1 90 ? 1.942 12.523 13.708 1.00 78.12 90 HIS A CA 1
ATOM 711 C C . HIS A 1 90 ? 1.954 11.005 13.510 1.00 78.12 90 HIS A C 1
ATOM 713 O O . HIS A 1 90 ? 2.993 10.362 13.668 1.00 78.12 90 HIS A O 1
ATOM 719 N N . GLN A 1 91 ? 0.794 10.445 13.164 1.00 82.94 91 GLN A N 1
ATOM 720 C CA . GLN A 1 91 ? 0.649 9.023 12.867 1.00 82.94 91 GLN A CA 1
ATOM 721 C C . GLN A 1 91 ? 1.630 8.627 11.763 1.00 82.94 91 GLN A C 1
ATOM 723 O O . GLN A 1 91 ? 1.605 9.189 10.669 1.00 82.94 91 GLN A O 1
ATOM 728 N N . GLN A 1 92 ? 2.501 7.662 12.054 1.00 88.94 92 GLN A N 1
ATOM 729 C CA . GLN A 1 92 ? 3.476 7.180 11.087 1.00 88.94 92 GLN A CA 1
ATOM 730 C C . GLN A 1 92 ? 3.020 5.840 10.523 1.00 88.94 92 GLN A C 1
ATOM 732 O O . GLN A 1 92 ? 2.788 4.886 11.267 1.00 88.94 92 GLN A O 1
ATOM 737 N N . TYR A 1 93 ? 2.950 5.757 9.200 1.00 92.94 93 TYR A N 1
ATOM 738 C CA . TYR A 1 93 ? 2.618 4.532 8.487 1.00 92.94 93 TYR A CA 1
ATOM 739 C C . TYR A 1 93 ? 3.866 3.897 7.882 1.00 92.94 93 TYR A C 1
ATOM 741 O O . TYR A 1 93 ? 4.795 4.579 7.453 1.00 92.94 93 TYR A O 1
ATOM 749 N N . ASP A 1 94 ? 3.883 2.570 7.881 1.00 93.38 94 ASP A N 1
ATOM 750 C CA . ASP A 1 94 ? 4.843 1.753 7.152 1.00 93.38 94 ASP A CA 1
ATOM 751 C C . ASP A 1 94 ? 4.111 1.057 6.007 1.00 93.38 94 ASP A C 1
ATOM 753 O O . ASP A 1 94 ? 3.244 0.218 6.269 1.00 93.38 94 ASP A O 1
ATOM 757 N N . CYS A 1 95 ? 4.418 1.427 4.763 1.00 94.88 95 CYS A N 1
ATOM 758 C CA . CYS A 1 95 ? 3.842 0.784 3.584 1.00 94.88 95 CYS A CA 1
ATOM 759 C C . CYS A 1 95 ? 4.255 -0.693 3.554 1.00 94.88 95 CYS A C 1
ATOM 761 O O . CYS A 1 95 ? 5.405 -1.035 3.830 1.00 94.88 95 CYS A O 1
ATOM 763 N N . LYS A 1 96 ? 3.301 -1.581 3.269 1.00 95.69 96 LYS A N 1
ATOM 764 C CA . LYS A 1 96 ? 3.531 -3.031 3.256 1.00 95.69 96 LYS A CA 1
ATOM 765 C C . LYS A 1 96 ? 3.434 -3.607 1.865 1.00 95.69 96 LYS A C 1
ATOM 767 O O . LYS A 1 96 ? 4.286 -4.403 1.493 1.00 95.69 96 LYS A O 1
ATOM 772 N N . TRP A 1 97 ? 2.424 -3.185 1.125 1.00 94.69 97 TRP A N 1
ATOM 773 C CA . TRP A 1 97 ? 2.241 -3.518 -0.275 1.00 94.69 97 TRP A CA 1
ATOM 774 C C . TRP A 1 97 ? 1.249 -2.533 -0.890 1.00 94.69 97 TRP A C 1
ATOM 776 O O . TRP A 1 97 ? 0.505 -1.850 -0.179 1.00 94.69 97 TRP A O 1
ATOM 786 N N . TYR A 1 98 ? 1.242 -2.468 -2.213 1.00 95.31 98 TYR A N 1
ATOM 787 C CA . TYR A 1 98 ? 0.234 -1.767 -2.992 1.00 95.31 98 TYR A CA 1
ATOM 788 C C . TYR A 1 98 ? -0.104 -2.598 -4.229 1.00 95.31 98 TYR A C 1
ATOM 790 O O . TYR A 1 98 ? 0.744 -3.347 -4.712 1.00 95.31 98 TYR A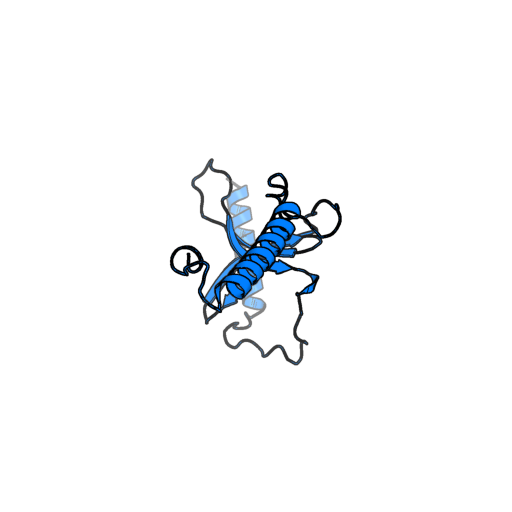 O 1
ATOM 798 N N . ILE A 1 99 ? -1.335 -2.476 -4.716 1.00 94.44 99 ILE A N 1
ATOM 799 C CA . ILE A 1 99 ? -1.815 -3.156 -5.923 1.00 94.44 99 ILE A CA 1
ATOM 800 C C . ILE A 1 99 ? -2.562 -2.114 -6.764 1.00 94.44 99 ILE A C 1
ATOM 802 O O . ILE A 1 99 ? -3.541 -1.548 -6.263 1.00 94.44 99 ILE A O 1
ATOM 806 N N . PRO A 1 100 ? -2.116 -1.796 -7.993 1.00 93.25 100 PRO A N 1
ATOM 807 C CA . PRO A 1 100 ? -2.901 -0.979 -8.915 1.00 93.25 100 PRO A CA 1
ATOM 808 C C . PRO A 1 100 ? -4.277 -1.608 -9.136 1.00 93.25 100 PRO A C 1
ATOM 810 O O . PRO A 1 100 ? -4.383 -2.822 -9.280 1.00 93.25 100 PRO A O 1
ATOM 813 N N . LEU A 1 101 ? -5.344 -0.810 -9.190 1.00 91.12 101 LEU A N 1
ATOM 814 C CA . LEU A 1 101 ? -6.693 -1.367 -9.365 1.00 91.12 101 LEU A CA 1
ATOM 815 C C . LEU A 1 101 ? -6.869 -2.094 -10.704 1.00 91.12 101 LEU A C 1
ATOM 817 O O . LEU A 1 101 ? -7.708 -2.982 -10.792 1.00 91.12 101 LEU A O 1
ATOM 821 N N . ALA A 1 102 ? -6.060 -1.759 -11.714 1.00 89.62 102 ALA A N 1
ATOM 822 C CA . ALA A 1 102 ? -6.016 -2.483 -12.985 1.00 89.62 102 ALA A CA 1
ATOM 823 C C . ALA A 1 102 ? -5.516 -3.934 -12.841 1.00 89.62 102 ALA A C 1
ATOM 825 O O . ALA A 1 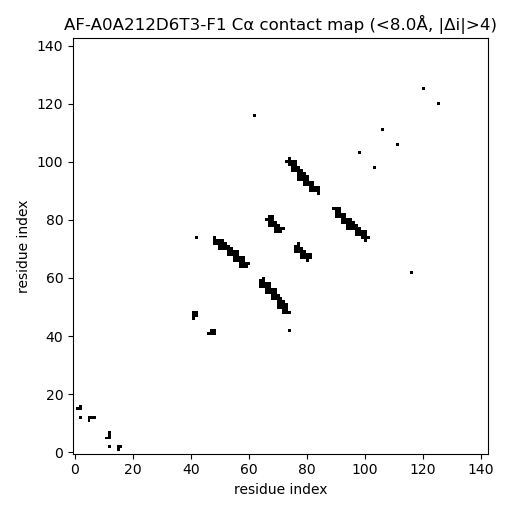102 ? -5.899 -4.784 -13.639 1.00 89.62 102 ALA A O 1
ATOM 826 N N . ASP A 1 103 ? -4.710 -4.209 -11.812 1.00 93.50 103 ASP A N 1
ATOM 827 C CA . ASP A 1 103 ? -4.119 -5.523 -11.535 1.00 93.50 103 ASP A CA 1
ATOM 828 C C . ASP A 1 103 ? -4.860 -6.267 -10.406 1.00 93.50 103 ASP A C 1
ATOM 830 O O . ASP A 1 103 ? -4.517 -7.399 -10.062 1.00 93.50 103 ASP A O 1
ATOM 834 N N . LEU A 1 104 ? -5.863 -5.633 -9.785 1.00 92.44 104 LEU A N 1
ATOM 835 C CA . LEU A 1 104 ? -6.600 -6.206 -8.665 1.00 92.44 104 LEU A CA 1
ATOM 836 C C . LEU A 1 104 ? -7.645 -7.207 -9.165 1.00 92.44 104 LEU A C 1
ATOM 838 O O . LEU A 1 104 ? -8.615 -6.840 -9.825 1.00 92.44 104 LEU A O 1
ATOM 842 N N . VAL A 1 105 ? -7.485 -8.469 -8.770 1.00 90.25 105 VAL A N 1
ATOM 843 C CA . VAL A 1 105 ? -8.424 -9.551 -9.078 1.00 90.25 105 VAL A CA 1
ATOM 844 C C . VAL A 1 105 ? -8.925 -10.166 -7.777 1.00 90.25 105 VAL A C 1
ATOM 846 O O . VAL A 1 105 ? -8.133 -10.494 -6.893 1.00 90.25 105 VAL A O 1
ATOM 849 N N . PHE A 1 106 ? -10.243 -10.327 -7.658 1.00 86.31 106 PHE A N 1
ATOM 850 C CA . PHE A 1 106 ? -10.856 -11.047 -6.546 1.00 86.31 106 PHE A CA 1
ATOM 851 C C . PHE A 1 106 ? -11.139 -12.491 -6.975 1.00 86.31 106 PHE A C 1
ATOM 853 O O . PHE A 1 106 ? -11.787 -12.676 -8.008 1.00 86.31 106 PHE A O 1
ATOM 860 N N . PRO 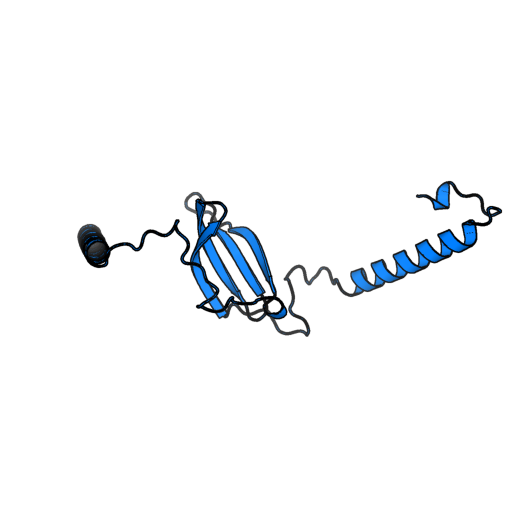A 1 107 ? -10.678 -13.504 -6.217 1.00 82.88 107 PRO A N 1
ATOM 861 C CA . PRO A 1 107 ? -11.063 -14.885 -6.478 1.00 82.88 107 PRO A CA 1
ATOM 862 C C . PRO A 1 107 ? -12.576 -15.046 -6.313 1.00 82.88 107 PRO A C 1
ATOM 864 O O . PRO A 1 107 ? -13.204 -14.324 -5.526 1.00 82.88 107 PRO A O 1
ATOM 867 N N . SER A 1 108 ? -13.168 -15.986 -7.050 1.00 79.19 108 SER A N 1
ATOM 868 C CA . SER A 1 108 ? -14.590 -16.276 -6.883 1.00 79.19 108 SER A CA 1
ATOM 869 C C . SER A 1 108 ? -14.863 -16.813 -5.466 1.00 79.19 108 SER A C 1
ATOM 871 O O . SER A 1 108 ? -13.982 -17.425 -4.856 1.00 79.19 108 SER A O 1
ATOM 873 N N . PRO A 1 109 ? -16.070 -16.611 -4.906 1.00 70.81 109 PRO A N 1
ATOM 874 C CA . PRO A 1 109 ? -16.407 -17.125 -3.577 1.00 70.81 109 PRO A CA 1
ATOM 875 C C . PRO A 1 109 ? -16.247 -18.646 -3.456 1.00 70.81 109 PRO A C 1
ATOM 877 O O . PRO A 1 109 ? -15.970 -19.139 -2.370 1.00 70.81 109 PRO A O 1
ATOM 880 N N . GLU A 1 110 ? -16.405 -19.373 -4.566 1.00 70.94 110 GLU A N 1
ATOM 881 C CA . GLU A 1 110 ? -16.272 -20.832 -4.636 1.00 70.94 110 GLU A CA 1
ATOM 882 C C . GLU A 1 110 ? -14.803 -21.291 -4.623 1.00 70.94 110 GLU A C 1
ATOM 884 O O . GLU A 1 110 ? -14.496 -22.353 -4.091 1.00 70.94 110 GLU A O 1
ATOM 889 N N . GLU A 1 111 ? -13.887 -20.473 -5.149 1.00 64.56 111 GLU A N 1
ATOM 890 C CA . GLU A 1 111 ? -12.432 -20.694 -5.100 1.00 64.56 111 GLU A CA 1
ATOM 891 C C . GLU A 1 111 ? -11.797 -20.163 -3.806 1.00 64.56 111 GLU A C 1
ATOM 893 O O . GLU A 1 111 ? -10.625 -20.423 -3.520 1.00 64.56 111 GLU A O 1
ATOM 898 N N . SER A 1 112 ? -12.551 -19.394 -3.018 1.00 62.47 112 SER A N 1
ATOM 899 C CA . SER A 1 112 ? -12.105 -18.890 -1.727 1.00 62.47 112 SER A CA 1
ATOM 900 C C . SER A 1 112 ? -12.198 -20.016 -0.699 1.00 62.47 112 SER A C 1
ATOM 902 O O . SER A 1 112 ? -13.186 -20.142 0.024 1.00 62.47 112 SER A O 1
ATOM 904 N N . GLU A 1 113 ? -11.174 -20.875 -0.652 1.00 58.78 113 GLU A N 1
ATOM 905 C CA . GLU A 1 113 ? -11.105 -21.902 0.384 1.00 58.78 113 GLU A CA 1
ATOM 906 C C . GLU A 1 113 ? -11.242 -21.250 1.764 1.00 58.78 113 GLU A C 1
ATOM 908 O O . GLU A 1 113 ? -10.537 -20.290 2.104 1.00 58.78 113 GLU A O 1
ATOM 913 N N . ALA A 1 114 ? -12.174 -21.777 2.563 1.00 56.91 114 ALA A N 1
ATOM 914 C CA . ALA A 1 114 ? -12.370 -21.352 3.936 1.00 56.91 114 ALA A CA 1
ATOM 915 C C . ALA A 1 114 ? -11.030 -21.459 4.668 1.00 56.91 114 ALA A C 1
ATOM 917 O O . ALA A 1 114 ? -10.540 -22.554 4.933 1.00 56.91 114 ALA A O 1
ATOM 918 N N . SER A 1 115 ? -10.416 -20.312 4.966 1.00 55.97 115 SER A N 1
ATOM 919 C CA . SER A 1 115 ? -9.105 -20.284 5.603 1.00 55.97 115 SER A CA 1
ATOM 920 C C . SER A 1 115 ? -9.208 -20.948 6.981 1.00 55.97 115 SER A C 1
ATOM 922 O O . SER A 1 115 ? -9.829 -20.368 7.877 1.00 55.97 115 SER A O 1
ATOM 924 N N . PRO A 1 116 ? -8.566 -22.110 7.216 1.00 56.88 116 PRO A N 1
ATOM 925 C CA . PRO A 1 116 ? -8.723 -22.880 8.457 1.00 56.88 116 PRO A CA 1
ATOM 926 C C . PRO A 1 116 ? -8.227 -22.132 9.709 1.00 56.88 116 PRO A C 1
ATOM 928 O O . PRO A 1 116 ? -8.453 -22.555 10.836 1.00 56.88 116 PRO A O 1
ATOM 931 N N . GLN A 1 117 ? -7.544 -21.000 9.521 1.00 56.78 117 GLN A N 1
ATOM 932 C CA . GLN A 1 117 ? -6.964 -20.156 10.569 1.00 56.78 117 GLN A CA 1
ATOM 933 C C . GLN A 1 117 ? -7.920 -19.080 11.106 1.00 56.78 117 GLN A C 1
ATOM 935 O O . GLN A 1 117 ? -7.618 -18.426 12.117 1.00 56.78 117 GLN A O 1
ATOM 940 N N . VAL A 1 118 ? -9.062 -18.871 10.445 1.00 62.34 118 VAL A N 1
ATOM 941 C CA . VAL A 1 118 ? -10.118 -17.968 10.905 1.00 62.34 118 VAL A CA 1
ATOM 942 C C . VAL A 1 118 ? -11.187 -18.826 11.567 1.00 62.34 118 VAL A C 1
ATOM 944 O O . VAL A 1 118 ? -12.113 -19.294 10.917 1.00 62.34 118 VAL A O 1
ATOM 947 N N . HIS A 1 119 ? -11.043 -19.063 12.874 1.00 62.72 119 HIS A N 1
ATOM 948 C CA . HIS A 1 119 ? -12.135 -19.654 13.641 1.00 62.72 119 HIS A CA 1
ATOM 949 C C . HIS A 1 119 ? -13.353 -18.728 13.537 1.00 62.72 119 HIS A C 1
ATOM 951 O O . HIS A 1 119 ? -13.226 -17.555 13.911 1.00 62.72 119 HIS A O 1
ATOM 957 N N . PRO A 1 120 ? -14.503 -19.214 13.036 1.00 61.66 120 PRO A N 1
ATOM 958 C CA . PRO A 1 120 ? -15.735 -18.450 13.091 1.00 61.66 120 PRO A CA 1
ATOM 959 C C . PRO A 1 120 ? -16.044 -18.199 14.565 1.00 61.66 120 PRO A C 1
ATOM 961 O O . PRO A 1 120 ? -16.175 -19.130 15.360 1.00 61.66 120 PRO A O 1
ATOM 964 N N . PHE A 1 121 ? -16.046 -16.926 14.941 1.00 65.69 121 PHE A N 1
ATOM 965 C CA . PHE A 1 121 ? -16.336 -16.518 16.304 1.00 65.69 121 PHE A CA 1
ATOM 966 C C . PHE A 1 121 ? -17.849 -16.639 16.517 1.00 65.69 121 PHE A C 1
ATOM 968 O O . PHE A 1 121 ? -18.591 -16.085 15.703 1.00 65.69 121 PHE A O 1
ATOM 975 N N . PRO A 1 122 ? -18.330 -17.369 17.536 1.00 78.69 122 PRO A N 1
ATOM 976 C CA . PRO A 1 122 ? -19.762 -17.528 17.751 1.00 78.69 122 PRO A CA 1
ATOM 977 C C . PRO A 1 122 ? -20.446 -16.176 17.987 1.00 78.69 122 PRO A C 1
ATOM 979 O O . PRO A 1 122 ? -19.952 -15.357 18.764 1.00 78.69 122 PRO A O 1
ATOM 982 N N . ASP A 1 123 ? -21.613 -15.959 17.377 1.00 80.25 123 ASP A N 1
ATOM 983 C CA . ASP A 1 123 ? -22.327 -14.674 17.463 1.00 80.25 123 ASP A CA 1
ATOM 984 C C . ASP A 1 123 ? -22.614 -14.243 18.912 1.00 80.25 123 ASP A C 1
ATOM 986 O O . ASP A 1 123 ? -22.516 -13.064 19.245 1.00 80.25 123 ASP A O 1
ATOM 990 N N . HIS A 1 124 ? -22.905 -15.195 19.803 1.00 85.50 124 HIS A N 1
ATOM 991 C CA . HIS A 1 124 ? -23.177 -14.904 21.214 1.00 85.50 124 HIS A CA 1
ATOM 992 C C . HIS A 1 124 ? -21.959 -14.316 21.944 1.00 85.50 124 HIS A C 1
ATOM 994 O O . HIS A 1 124 ? -22.103 -13.364 22.708 1.00 85.50 124 HIS A O 1
ATOM 1000 N N . GLU A 1 125 ? -20.752 -14.815 21.665 1.00 85.69 125 GLU A N 1
ATOM 1001 C CA . GLU A 1 125 ? -19.529 -14.268 22.256 1.00 85.69 125 GLU A CA 1
ATOM 1002 C C . GLU A 1 125 ? -19.260 -12.844 21.742 1.00 85.69 125 GLU A C 1
ATOM 1004 O O . GLU A 1 125 ? -18.722 -12.000 22.467 1.00 85.69 125 GLU A O 1
ATOM 1009 N N . LEU A 1 126 ? -19.638 -12.551 20.489 1.00 84.56 126 LEU A N 1
ATOM 1010 C CA . LEU A 1 126 ? -19.509 -11.212 19.912 1.00 84.56 126 LEU A CA 1
ATOM 1011 C C . LEU A 1 126 ? -20.451 -10.224 20.605 1.00 84.56 126 LEU A C 1
ATOM 1013 O O . LEU A 1 126 ? -20.035 -9.108 20.931 1.00 84.56 126 LEU A O 1
ATOM 1017 N N . GLU A 1 127 ? -21.697 -10.626 20.847 1.00 88.81 127 GLU A N 1
ATOM 1018 C CA . GLU A 1 127 ? -22.669 -9.806 21.572 1.00 88.81 127 GLU A CA 1
ATOM 1019 C C . GLU A 1 127 ? -22.233 -9.554 23.021 1.00 88.81 127 GLU A C 1
ATOM 1021 O O . GLU A 1 127 ? -22.265 -8.409 23.479 1.00 88.81 127 GLU A O 1
ATOM 1026 N N . ASP A 1 128 ? -21.692 -10.563 23.709 1.00 92.38 128 ASP A N 1
ATOM 1027 C CA . ASP A 1 128 ? -21.109 -10.395 25.046 1.00 92.38 128 ASP A CA 1
ATOM 1028 C C . ASP A 1 128 ? -19.964 -9.374 25.054 1.00 92.38 128 ASP A C 1
ATOM 1030 O O . ASP A 1 128 ? -19.852 -8.533 25.955 1.00 92.38 128 ASP A O 1
ATOM 1034 N N . MET A 1 129 ? -19.111 -9.405 24.029 1.00 90.94 129 MET A N 1
ATOM 1035 C CA . MET A 1 129 ? -18.007 -8.460 23.891 1.00 90.94 129 MET A CA 1
ATOM 1036 C C . MET A 1 129 ? -18.514 -7.036 23.625 1.00 90.94 129 MET A C 1
ATOM 1038 O O . MET A 1 129 ? -18.026 -6.087 24.244 1.00 90.94 129 MET A O 1
ATOM 1042 N N . LYS A 1 130 ? -19.532 -6.870 22.769 1.00 90.75 130 LYS A N 1
ATOM 1043 C CA . LYS A 1 130 ? -20.192 -5.574 22.527 1.00 90.75 130 LYS A CA 1
ATOM 1044 C C . LYS A 1 130 ? -20.839 -5.019 23.796 1.00 90.75 130 LYS A C 1
ATOM 1046 O O . LYS A 1 130 ? -20.708 -3.819 24.058 1.00 90.75 130 LYS A O 1
ATOM 1051 N N . MET A 1 131 ? -21.484 -5.869 24.599 1.00 94.12 131 MET A N 1
ATOM 1052 C CA . MET A 1 131 ? -22.065 -5.482 25.887 1.00 94.12 131 MET A CA 1
ATOM 1053 C C . MET A 1 131 ? -20.982 -5.011 26.862 1.00 94.12 131 MET A C 1
ATOM 1055 O O . MET A 1 131 ? -21.104 -3.921 27.422 1.00 94.12 131 MET A O 1
ATOM 1059 N N . LYS A 1 132 ? -19.874 -5.755 26.993 1.00 95.31 132 LYS A N 1
ATOM 1060 C CA . LYS A 1 132 ? -18.727 -5.353 27.830 1.00 95.31 132 LYS A CA 1
ATOM 1061 C C . LYS A 1 132 ? -18.111 -4.027 27.384 1.00 95.31 132 LYS A C 1
ATOM 1063 O O . LYS A 1 132 ? -17.844 -3.169 28.221 1.00 95.31 132 LYS A O 1
ATOM 1068 N N . ILE A 1 133 ? -17.921 -3.828 26.077 1.00 94.06 133 ILE A N 1
ATOM 1069 C CA . ILE A 1 133 ? -17.399 -2.566 25.526 1.00 94.06 133 ILE A CA 1
ATOM 1070 C C . ILE A 1 133 ? -18.358 -1.408 25.826 1.00 94.06 133 ILE A C 1
ATOM 1072 O O . ILE A 1 133 ? -17.912 -0.320 26.186 1.00 94.06 133 ILE A O 1
ATOM 1076 N N . SER A 1 134 ? -19.667 -1.628 25.693 1.00 93.94 134 SER A N 1
ATOM 1077 C CA . SER A 1 134 ? -20.687 -0.614 25.990 1.00 93.94 134 SER A CA 1
ATOM 1078 C C . SER A 1 134 ? -20.705 -0.238 27.473 1.00 93.94 134 SER A C 1
ATOM 1080 O O . SER A 1 134 ? -20.754 0.948 27.795 1.00 93.94 134 SER A O 1
ATOM 1082 N N . ALA A 1 135 ? -20.590 -1.226 28.367 1.00 93.38 135 ALA A N 1
ATOM 1083 C CA . ALA A 1 135 ? -20.508 -1.004 29.808 1.00 93.38 135 ALA A CA 1
ATOM 1084 C C . ALA A 1 135 ? -19.270 -0.174 30.184 1.00 93.38 135 ALA A C 1
ATOM 1086 O O . ALA A 1 135 ? -19.415 0.866 30.823 1.00 93.38 135 ALA A O 1
ATOM 1087 N N . LEU A 1 136 ? -18.083 -0.558 29.692 1.00 94.88 136 LEU A N 1
ATOM 1088 C CA . LEU A 1 136 ? -16.850 0.206 29.922 1.00 94.88 136 LEU A CA 1
ATOM 1089 C C . LEU A 1 136 ? -16.953 1.644 29.397 1.00 94.88 136 LEU A C 1
ATOM 1091 O O . LEU A 1 136 ? -16.542 2.582 30.072 1.00 94.88 136 LEU A O 1
ATOM 1095 N N . LYS A 1 137 ? -17.515 1.841 28.196 1.00 92.00 137 LYS A N 1
ATOM 1096 C CA . LYS A 1 137 ? -17.717 3.187 27.637 1.00 92.00 137 LYS A CA 1
ATOM 1097 C C . LYS A 1 137 ? -18.620 4.044 28.522 1.00 92.00 137 LYS A C 1
ATOM 1099 O O . LYS A 1 137 ? -18.342 5.228 28.682 1.00 92.00 137 LYS A O 1
ATOM 1104 N N . SER A 1 138 ? -19.683 3.463 29.080 1.00 91.69 138 SER A N 1
ATOM 1105 C CA . SER A 1 138 ? -20.574 4.179 29.996 1.00 91.69 138 SER A CA 1
ATOM 1106 C C . SER A 1 138 ? -19.895 4.529 31.316 1.00 91.69 138 SER A C 1
ATOM 1108 O O . SER A 1 138 ? -20.246 5.549 31.899 1.00 91.69 138 SER A O 1
ATOM 1110 N N . GLU A 1 139 ? -18.993 3.684 31.809 1.00 93.06 139 GLU A N 1
ATOM 1111 C CA . GLU A 1 139 ? -18.254 3.928 33.048 1.00 93.06 139 GLU A CA 1
ATOM 1112 C C . GLU A 1 139 ? -17.260 5.080 32.866 1.00 93.06 139 GLU A C 1
ATOM 1114 O O . GLU A 1 139 ? -17.282 6.026 33.644 1.00 93.06 139 GLU A O 1
ATOM 1119 N N . ILE A 1 140 ? -16.522 5.088 31.750 1.00 92.38 140 ILE A N 1
ATOM 1120 C CA . ILE A 1 140 ? -15.602 6.178 31.379 1.00 92.38 140 ILE A CA 1
ATOM 1121 C C . ILE A 1 140 ? -16.331 7.521 31.206 1.00 92.38 140 ILE A C 1
ATOM 1123 O O . ILE A 1 140 ? -15.773 8.560 31.516 1.00 92.38 140 ILE A O 1
ATOM 1127 N N . GLN A 1 141 ? -17.567 7.531 30.695 1.00 81.00 141 GLN A N 1
ATOM 1128 C CA . GLN A 1 141 ? -18.345 8.770 30.520 1.00 81.00 141 GLN A CA 1
ATOM 1129 C C . GLN A 1 141 ? -18.919 9.345 31.823 1.00 81.00 141 GLN A C 1
ATOM 1131 O O . GLN A 1 141 ? -19.449 10.456 31.804 1.00 81.00 141 GLN A O 1
ATOM 1136 N N . LYS A 1 142 ? -18.905 8.576 32.916 1.00 82.19 142 LYS A N 1
ATOM 1137 C CA . LYS A 1 142 ? -19.392 9.022 34.228 1.00 82.19 142 LYS A CA 1
ATOM 1138 C C . LYS A 1 142 ? -18.295 9.658 35.089 1.00 82.19 142 LYS A C 1
ATOM 1140 O O . LYS A 1 142 ? -18.647 10.283 36.088 1.00 82.19 142 LYS A O 1
ATOM 1145 N N . GLU A 1 143 ? -17.026 9.492 34.717 1.00 58.12 143 GLU A N 1
ATOM 1146 C CA . GLU A 1 143 ? -15.869 10.210 35.280 1.00 58.12 143 GLU A CA 1
ATOM 1147 C C . GLU A 1 143 ? -15.650 11.556 34.576 1.00 58.12 143 GLU A C 1
ATOM 1149 O O . GLU A 1 143 ? -15.314 12.530 35.289 1.00 58.12 143 GLU A O 1
#

Foldseek 3Di:
DVLVVDDPPDPCNVVVVVVVVVVVVVVVVVVVVCDVVPPPVDDPDDDDKDFPDWDWDFDCDPLDTDIWIWTDIPFKIWTWDFDDDDPPDDTDTDTDDMDTPVRDDDDDPVPPPPDPSDDPDDPVVVVVVVVVVVVVVVVVVVD

Solvent-accessible surface area (backbone atoms only — not comparable to full-atom values): 8976 Å² total; per-residue (Å²): 115,69,71,84,76,49,57,87,87,42,90,59,38,65,58,52,52,50,54,50,50,54,52,49,52,52,52,47,55,55,50,68,74,53,55,81,89,49,78,56,86,68,48,92,78,89,52,80,79,44,80,77,47,72,48,78,45,75,46,78,54,96,96,39,81,40,78,29,43,35,39,35,37,80,55,34,39,38,36,23,35,75,48,92,58,64,91,94,53,76,86,45,72,43,82,73,52,70,44,46,51,92,75,64,76,80,77,52,78,87,73,52,69,80,58,87,86,64,73,82,73,58,68,66,62,52,52,53,49,53,51,52,52,50,52,52,52,56,53,63,72,72,109

Mean predicted aligned error: 15.89 Å

Nearest PDB structures (foldseek):
  3mpx-assembly1_A  TM=4.278E-01  e=2.267E-03  Homo sapiens
  4h6y-assembly1_A  TM=4.498E-01  e=1.447E-02  Homo sapiens
  6ap4-assembly6_L  TM=4.660E-01  e=1.906E+00  Acinetobacter baumannii
  6ap4-assembly3_E  TM=4.760E-01  e=2.294E+00  Acinetobacter baumannii

InterPro domains:
  IPR011993 PH-like domain superfamily [G3DSA:2.30.29.30] (46-136)
  IPR035899 Dbl homology (DH) domain superfamily [G3DSA:1.20.900.10] (1-43)
  IPR035899 Dbl homology (DH) domain superfamily [SSF48065] (1-34)
  IPR037769 Abr/Bcr [PTHR23182] (1-143)

Organism: Cervus elaphus hippelaphus (NCBI:txid46360)

pLDDT: mean 82.12, std 15.3, range [42.25, 97.31]

Radius of gyration: 26.14 Å; Cα contacts (8 Å, |Δi|>4): 122; chains: 1; bounding box: 62×40×69 Å